Protein AF-A0A402CBI9-F1 (afdb_monomer)

Foldseek 3Di:
DFQLVLCVVLVHPFQDLVVLVVSQVVQVVVQKQKPVRDSNPDDRDRGDDMDMDRCVDLVNLLVVLVVDDDPVSVVSVVCVVCPPPVVVVVVVVVVVVD

Organism: Rhodococcus wratislaviensis (NCBI:txid44752)

pLDDT: mean 87.26, std 13.51, range [45.38, 97.88]

Structure (mmCIF, N/CA/C/O backbone):
data_AF-A0A402CBI9-F1
#
_entry.id   AF-A0A402CBI9-F1
#
loop_
_atom_site.group_PDB
_atom_site.id
_atom_site.type_symbol
_atom_site.label_atom_id
_atom_site.label_alt_id
_atom_site.label_comp_id
_atom_site.label_asym_id
_atom_site.label_entity_id
_atom_site.label_seq_id
_atom_site.pdbx_PDB_ins_code
_atom_site.Cartn_x
_atom_site.Cartn_y
_atom_site.Cartn_z
_atom_site.occupancy
_atom_site.B_iso_or_equiv
_atom_site.auth_seq_i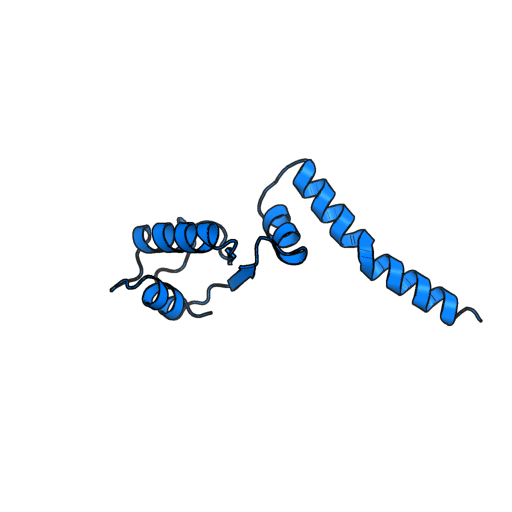d
_atom_site.auth_comp_id
_atom_site.auth_asym_id
_atom_site.auth_atom_id
_atom_site.pdbx_PDB_model_num
ATOM 1 N N . MET A 1 1 ? 12.328 -4.824 2.220 1.00 91.12 1 MET A N 1
ATOM 2 C CA . MET A 1 1 ? 12.966 -5.498 1.064 1.00 91.12 1 MET A CA 1
ATOM 3 C C . MET A 1 1 ? 13.774 -4.475 0.274 1.00 91.12 1 MET A C 1
ATOM 5 O O . MET A 1 1 ? 13.531 -3.287 0.448 1.00 91.12 1 MET A O 1
ATOM 9 N N . LYS A 1 2 ? 14.755 -4.886 -0.537 1.00 95.19 2 LYS A N 1
ATOM 10 C CA . LYS A 1 2 ? 15.444 -3.979 -1.475 1.00 95.19 2 LYS A CA 1
ATOM 11 C C . LYS A 1 2 ? 14.608 -3.801 -2.741 1.00 95.19 2 LYS A C 1
ATOM 13 O O . LYS A 1 2 ? 13.986 -4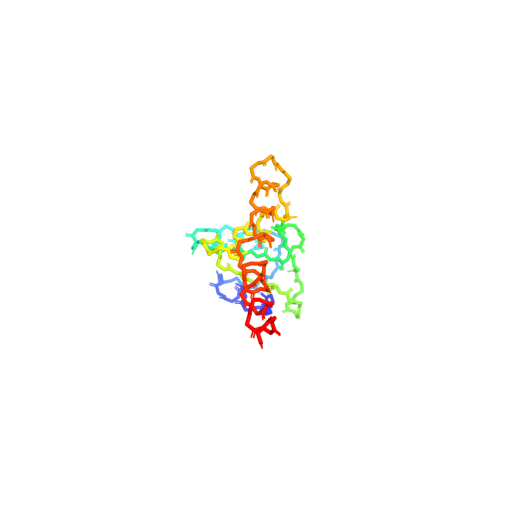.760 -3.194 1.00 95.19 2 LYS A O 1
ATOM 18 N N . ALA A 1 3 ? 14.637 -2.612 -3.337 1.00 93.62 3 ALA A N 1
ATOM 19 C CA . ALA A 1 3 ? 13.926 -2.334 -4.585 1.00 93.62 3 ALA A CA 1
ATOM 20 C C . ALA A 1 3 ? 14.388 -3.255 -5.733 1.00 93.62 3 ALA A C 1
ATOM 22 O O . ALA A 1 3 ? 13.580 -3.671 -6.562 1.00 93.62 3 ALA A O 1
ATOM 23 N N . SER A 1 4 ? 15.665 -3.666 -5.734 1.00 95.12 4 SER A N 1
ATOM 24 C CA . SER A 1 4 ? 16.192 -4.670 -6.671 1.00 95.12 4 SER A CA 1
ATOM 25 C C . SER A 1 4 ? 15.413 -5.989 -6.648 1.00 95.12 4 SER A C 1
ATOM 27 O O . SER A 1 4 ? 15.164 -6.565 -7.702 1.00 95.12 4 SER A O 1
ATOM 29 N N . GLN A 1 5 ? 14.980 -6.440 -5.468 1.00 96.56 5 GLN A N 1
ATOM 30 C CA . GLN A 1 5 ? 14.261 -7.705 -5.305 1.00 96.56 5 GLN A CA 1
ATOM 31 C C . GLN A 1 5 ? 12.850 -7.623 -5.896 1.00 96.56 5 GLN A C 1
ATOM 33 O O . GLN A 1 5 ? 12.369 -8.590 -6.477 1.00 96.56 5 GLN A O 1
ATOM 38 N N . LEU A 1 6 ? 12.197 -6.461 -5.788 1.00 95.00 6 LEU A N 1
ATOM 39 C CA . LEU A 1 6 ? 10.889 -6.226 -6.406 1.00 95.00 6 LEU A CA 1
ATOM 40 C C . LEU A 1 6 ? 10.999 -6.148 -7.930 1.00 95.00 6 LEU A C 1
ATOM 42 O O . LEU A 1 6 ? 10.206 -6.769 -8.633 1.00 95.00 6 LEU A O 1
ATOM 46 N N . ARG A 1 7 ? 12.032 -5.464 -8.440 1.00 95.62 7 ARG A N 1
ATOM 47 C CA . ARG A 1 7 ? 12.356 -5.435 -9.873 1.00 95.62 7 ARG A CA 1
ATOM 48 C C . ARG A 1 7 ? 12.553 -6.845 -10.433 1.00 95.62 7 ARG A C 1
ATOM 50 O O . ARG A 1 7 ? 12.008 -7.172 -11.482 1.00 95.62 7 ARG A O 1
ATOM 57 N N . GLU A 1 8 ? 13.346 -7.660 -9.742 1.00 96.31 8 GLU A N 1
ATOM 58 C CA . GLU A 1 8 ? 13.636 -9.042 -10.136 1.00 96.31 8 GLU A CA 1
ATOM 59 C C . GLU A 1 8 ? 12.381 -9.915 -10.110 1.00 96.31 8 GLU A C 1
ATOM 61 O O . GLU A 1 8 ? 12.136 -10.641 -11.069 1.00 96.31 8 GLU A O 1
ATOM 66 N N . ALA A 1 9 ? 11.541 -9.783 -9.080 1.00 94.31 9 ALA A N 1
ATOM 67 C CA . ALA A 1 9 ? 10.262 -10.489 -9.001 1.00 94.31 9 ALA A CA 1
ATOM 68 C C . ALA A 1 9 ? 9.287 -10.099 -10.130 1.00 94.31 9 ALA A C 1
ATOM 70 O O . ALA A 1 9 ? 8.511 -10.938 -10.583 1.00 94.31 9 ALA A O 1
ATOM 71 N N . GLN A 1 10 ? 9.343 -8.849 -10.600 1.00 94.56 10 GLN A N 1
ATOM 72 C CA . GLN A 1 10 ? 8.579 -8.370 -11.756 1.00 94.56 10 GLN A CA 1
ATOM 73 C C . GLN A 1 10 ? 9.193 -8.807 -13.102 1.00 94.56 10 GLN A C 1
ATOM 75 O O . GLN A 1 10 ? 8.537 -8.712 -14.135 1.00 94.56 10 GLN A O 1
ATOM 80 N N . GLY A 1 11 ? 10.441 -9.292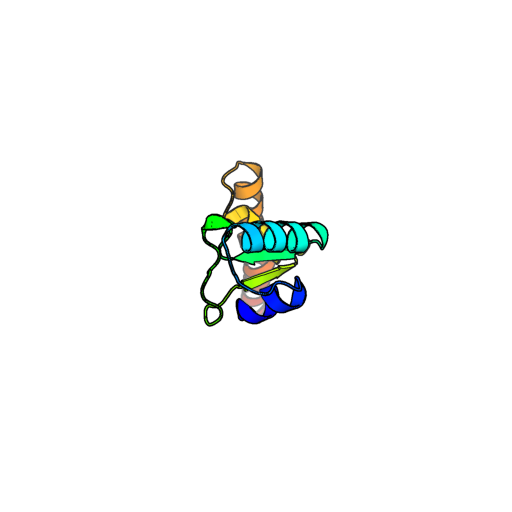 -13.115 1.00 94.38 11 GLY A N 1
ATOM 81 C CA . GLY A 1 11 ? 11.164 -9.650 -14.339 1.00 94.38 11 GLY A CA 1
ATOM 82 C C . GLY A 1 11 ? 11.673 -8.443 -15.136 1.00 94.38 11 GLY A C 1
ATOM 83 O O . GLY A 1 11 ? 11.915 -8.552 -16.337 1.00 94.38 11 GLY A O 1
ATOM 84 N N . ALA A 1 12 ? 11.832 -7.283 -14.495 1.00 93.44 12 ALA A N 1
ATOM 85 C CA . ALA A 1 12 ? 12.228 -6.049 -15.165 1.00 93.44 12 ALA A CA 1
ATOM 86 C C . ALA A 1 12 ? 13.758 -5.868 -15.222 1.00 93.44 12 ALA A C 1
ATOM 88 O O . ALA A 1 12 ? 14.482 -6.153 -14.269 1.00 93.44 12 ALA A O 1
ATOM 89 N N . GLY A 1 13 ? 14.266 -5.310 -16.327 1.00 93.25 13 GLY A N 1
ATOM 90 C CA . GLY A 1 13 ? 15.699 -5.017 -16.480 1.00 93.25 13 GLY A CA 1
ATOM 91 C C . GLY A 1 13 ? 16.179 -3.793 -15.686 1.00 93.25 13 GLY A C 1
ATOM 92 O O . GLY A 1 13 ? 17.338 -3.722 -15.279 1.00 93.25 13 GLY A O 1
ATOM 93 N N . ARG A 1 14 ? 15.295 -2.820 -15.426 1.00 94.00 14 ARG A N 1
ATOM 94 C CA . ARG A 1 14 ? 15.609 -1.570 -14.714 1.00 94.00 14 ARG A CA 1
ATOM 95 C C . ARG A 1 14 ? 14.412 -1.105 -13.884 1.00 94.00 14 ARG A C 1
ATOM 97 O O . ARG A 1 14 ? 13.279 -1.336 -14.279 1.00 94.00 14 ARG A O 1
ATOM 104 N N . LEU A 1 15 ? 14.676 -0.426 -12.767 1.00 93.88 15 LEU A N 1
ATOM 105 C CA . LEU A 1 15 ? 13.657 0.326 -12.032 1.00 93.88 15 LEU A CA 1
ATOM 106 C C . LEU A 1 15 ? 13.433 1.686 -12.702 1.00 93.88 15 LEU A C 1
ATOM 108 O O . LEU A 1 15 ? 14.361 2.485 -12.852 1.00 93.88 15 LEU A O 1
ATOM 112 N N . THR A 1 16 ? 12.200 1.923 -13.123 1.00 96.19 16 THR A N 1
ATOM 113 C C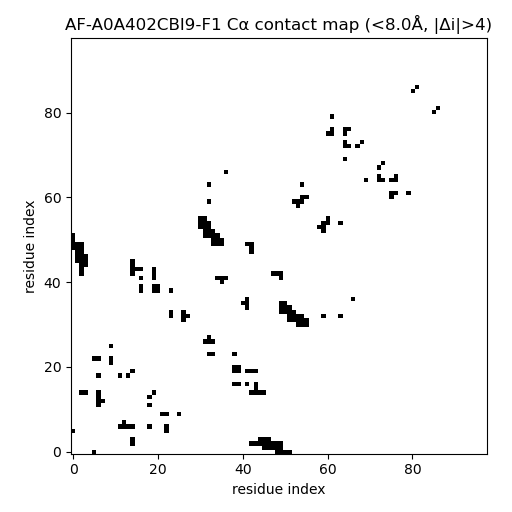A . THR A 1 16 ? 11.695 3.194 -13.650 1.00 96.19 16 THR A CA 1
ATOM 114 C C . THR A 1 16 ? 10.346 3.468 -12.996 1.00 96.19 16 THR A C 1
ATOM 116 O O . THR A 1 16 ? 9.756 2.554 -12.425 1.00 96.19 16 THR A O 1
ATOM 119 N N . GLN A 1 17 ? 9.831 4.691 -13.114 1.00 95.69 17 GLN A N 1
ATOM 120 C CA . GLN A 1 17 ? 8.504 5.027 -12.592 1.00 95.69 17 GLN A CA 1
ATOM 121 C C . GLN A 1 17 ? 7.413 4.098 -13.150 1.00 95.69 17 GLN A C 1
ATOM 123 O O . GLN A 1 17 ? 6.653 3.521 -12.386 1.00 95.69 17 GLN A O 1
ATOM 128 N N . ARG A 1 18 ? 7.439 3.823 -14.461 1.00 96.69 18 ARG A N 1
ATOM 129 C CA . ARG A 1 18 ? 6.542 2.842 -15.093 1.00 96.69 18 ARG A CA 1
ATOM 130 C C . ARG A 1 18 ? 6.665 1.443 -14.479 1.00 96.69 18 ARG A C 1
ATOM 132 O O . ARG A 1 18 ? 5.668 0.781 -14.233 1.00 96.69 18 ARG A O 1
ATOM 139 N N . ILE A 1 19 ? 7.888 0.966 -14.243 1.00 97.19 19 ILE A N 1
ATOM 140 C CA . ILE A 1 19 ? 8.085 -0.350 -13.617 1.00 97.19 19 ILE A CA 1
ATOM 141 C C . ILE A 1 19 ? 7.597 -0.343 -12.165 1.00 97.19 19 ILE A C 1
ATOM 143 O O . ILE A 1 19 ? 7.073 -1.351 -11.706 1.00 97.19 19 ILE A O 1
ATOM 147 N N . ASN A 1 20 ? 7.716 0.779 -11.452 1.00 97.44 20 ASN A N 1
ATOM 148 C CA . ASN A 1 20 ? 7.147 0.921 -10.117 1.00 97.44 20 ASN A CA 1
ATOM 149 C C . ASN A 1 20 ? 5.616 0.861 -10.144 1.00 97.44 20 ASN A C 1
ATOM 151 O O . ASN A 1 20 ? 5.057 0.153 -9.319 1.00 97.44 20 ASN A O 1
ATOM 155 N N . GLU A 1 21 ? 4.950 1.497 -11.112 1.00 97.69 21 GLU A N 1
ATOM 156 C CA . GLU A 1 21 ? 3.498 1.353 -11.321 1.00 97.69 21 GLU A CA 1
ATOM 157 C C . GLU A 1 21 ? 3.114 -0.120 -11.540 1.00 97.69 21 GLU A C 1
ATOM 159 O O . GLU A 1 21 ? 2.239 -0.653 -10.856 1.00 97.69 21 GLU A O 1
ATOM 164 N N . GLU A 1 22 ? 3.830 -0.819 -12.426 1.00 97.88 22 GLU A N 1
ATOM 165 C CA . GLU A 1 22 ? 3.595 -2.241 -12.696 1.00 97.88 22 GLU A CA 1
ATOM 166 C C . GLU A 1 22 ? 3.822 -3.118 -11.446 1.00 97.88 22 GLU A C 1
ATOM 168 O O . GLU A 1 22 ? 3.043 -4.042 -11.193 1.00 97.88 22 GLU A O 1
ATOM 173 N N . ILE A 1 23 ? 4.851 -2.822 -10.639 1.00 97.56 23 ILE A N 1
ATOM 174 C CA . ILE A 1 23 ? 5.117 -3.484 -9.350 1.00 97.56 23 ILE A CA 1
ATOM 175 C C . ILE A 1 23 ? 3.973 -3.219 -8.367 1.00 97.56 23 ILE A C 1
ATOM 177 O O . ILE A 1 23 ? 3.471 -4.165 -7.759 1.00 97.56 23 ILE A O 1
ATOM 181 N N . SER A 1 24 ? 3.543 -1.966 -8.217 1.00 97.69 24 SER A N 1
ATOM 182 C CA . SER A 1 24 ? 2.456 -1.565 -7.321 1.00 97.69 24 SER A CA 1
ATOM 183 C C . SER A 1 24 ? 1.157 -2.294 -7.657 1.00 97.69 24 S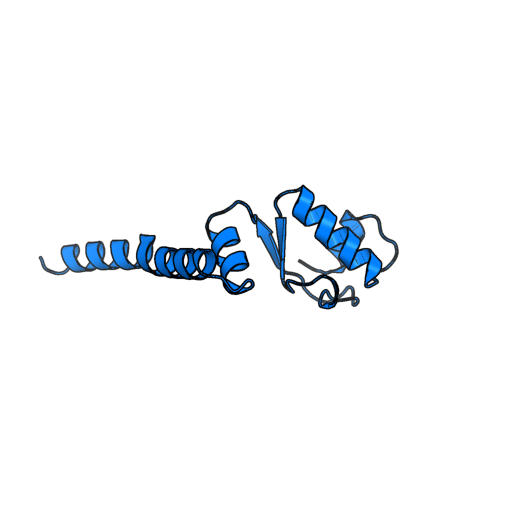ER A C 1
ATOM 185 O O . SER A 1 24 ? 0.528 -2.889 -6.779 1.00 97.69 24 SER A O 1
ATOM 187 N N . GLU A 1 25 ? 0.785 -2.351 -8.936 1.00 97.81 25 GLU A N 1
ATOM 188 C CA . GLU A 1 25 ? -0.377 -3.124 -9.373 1.00 97.81 25 GLU A CA 1
ATOM 189 C C . GLU A 1 25 ? -0.215 -4.628 -9.122 1.00 97.81 25 GLU A C 1
ATOM 191 O O . GLU A 1 25 ? -1.159 -5.313 -8.721 1.00 97.81 25 GLU A O 1
ATOM 196 N N . ALA A 1 26 ? 0.977 -5.168 -9.379 1.00 97.56 26 ALA A N 1
ATOM 197 C CA . ALA A 1 26 ? 1.268 -6.583 -9.207 1.00 97.56 26 ALA A CA 1
ATOM 198 C C . ALA A 1 26 ? 1.237 -7.013 -7.732 1.00 97.56 26 ALA A C 1
ATOM 200 O O . ALA A 1 26 ? 0.845 -8.149 -7.447 1.00 97.56 26 ALA A O 1
ATOM 201 N N . LEU A 1 27 ? 1.635 -6.134 -6.811 1.00 97.19 27 LEU A N 1
ATOM 202 C CA . LEU A 1 27 ? 1.479 -6.324 -5.370 1.00 97.19 27 LEU A CA 1
ATOM 203 C C . LEU A 1 27 ? -0.002 -6.266 -4.982 1.00 97.19 27 LEU A C 1
ATOM 205 O O . LEU A 1 27 ? -0.503 -7.218 -4.381 1.00 97.19 27 LEU A O 1
ATOM 209 N N . ARG A 1 28 ? -0.734 -5.241 -5.437 1.00 96.81 28 ARG A N 1
ATOM 210 C CA . ARG A 1 28 ? -2.167 -5.077 -5.145 1.00 96.81 28 ARG A CA 1
ATOM 211 C C . ARG A 1 28 ? -2.997 -6.282 -5.588 1.00 96.81 28 ARG A C 1
ATOM 213 O O . ARG A 1 28 ? -3.805 -6.791 -4.817 1.00 96.81 28 ARG A O 1
ATOM 220 N N . ARG A 1 29 ? -2.751 -6.813 -6.794 1.00 97.00 29 ARG A N 1
ATOM 221 C CA . ARG A 1 29 ? -3.414 -8.034 -7.307 1.00 97.00 29 ARG A CA 1
ATOM 222 C C . ARG A 1 29 ? -3.182 -9.272 -6.435 1.00 97.00 29 ARG A C 1
ATOM 224 O O . ARG A 1 29 ? -3.939 -10.231 -6.538 1.00 97.00 29 ARG A O 1
ATOM 231 N N . ARG A 1 30 ? -2.139 -9.270 -5.604 1.00 96.62 30 ARG A N 1
ATOM 232 C CA . ARG A 1 30 ? -1.790 -10.360 -4.683 1.00 96.62 30 ARG A CA 1
ATOM 233 C C . ARG A 1 30 ? -2.227 -10.088 -3.241 1.00 96.62 30 ARG A C 1
ATOM 235 O O . ARG A 1 30 ? -1.845 -10.849 -2.361 1.00 96.62 30 ARG A O 1
ATOM 242 N N . GLY A 1 31 ? -2.995 -9.024 -2.994 1.00 96.62 31 GLY A N 1
ATOM 243 C CA . GLY A 1 31 ? -3.387 -8.617 -1.643 1.00 96.62 31 GLY A CA 1
ATOM 244 C C . GLY A 1 31 ? -2.241 -7.996 -0.840 1.00 96.62 31 GLY A C 1
ATOM 245 O O . GLY A 1 31 ? -2.288 -7.984 0.384 1.00 96.62 31 GLY A O 1
ATOM 246 N N . LEU A 1 32 ? -1.198 -7.504 -1.513 1.00 97.44 32 LEU A N 1
ATOM 247 C CA . LEU A 1 32 ? -0.042 -6.878 -0.878 1.00 97.44 32 LEU A CA 1
ATOM 248 C C . LEU A 1 32 ? -0.062 -5.363 -1.092 1.00 97.44 32 LEU A C 1
ATOM 250 O O . LEU A 1 32 ? -0.377 -4.890 -2.185 1.00 97.44 32 LEU A O 1
ATOM 254 N N . GLY A 1 33 ? 0.350 -4.627 -0.064 1.00 96.75 33 GLY A N 1
ATOM 255 C CA . GLY A 1 33 ? 0.618 -3.193 -0.111 1.00 96.75 33 GLY A CA 1
ATOM 256 C C . GLY A 1 33 ? 2.114 -2.898 0.008 1.00 96.75 33 GLY A C 1
ATOM 257 O O . GLY A 1 33 ? 2.924 -3.781 0.325 1.00 96.75 33 GLY A O 1
ATOM 258 N N . HIS A 1 34 ? 2.506 -1.651 -0.252 1.00 97.44 34 HIS A N 1
ATOM 259 C CA . HIS A 1 34 ? 3.889 -1.208 -0.088 1.00 97.44 34 HIS A CA 1
ATOM 260 C C . HIS A 1 34 ? 4.004 0.200 0.506 1.00 97.44 34 HIS A C 1
ATOM 262 O O . HIS A 1 34 ? 3.061 0.983 0.487 1.00 97.44 34 HIS A O 1
ATOM 268 N N . VAL A 1 35 ? 5.183 0.497 1.060 1.00 95.38 35 VAL A N 1
ATOM 269 C CA . VAL A 1 35 ? 5.607 1.835 1.494 1.00 95.38 35 VAL A CA 1
ATOM 270 C C . VAL A 1 35 ? 6.985 2.123 0.876 1.00 95.38 35 VAL A C 1
ATOM 272 O O . VAL A 1 35 ? 7.887 1.293 1.082 1.00 95.38 35 VAL A O 1
ATOM 275 N N . PRO A 1 36 ? 7.200 3.250 0.163 1.00 95.44 36 PRO A N 1
ATOM 276 C CA . PRO A 1 36 ? 6.296 4.403 -0.049 1.00 95.44 36 PRO A CA 1
ATOM 277 C C . PRO A 1 36 ? 4.952 4.047 -0.688 1.00 95.44 36 PRO A C 1
ATOM 279 O O . PRO A 1 36 ? 4.905 3.092 -1.448 1.00 95.44 36 PRO A O 1
ATOM 282 N N . PHE A 1 37 ? 3.870 4.738 -0.314 1.00 93.50 37 PHE A N 1
ATOM 283 C CA . PHE A 1 37 ? 2.493 4.315 -0.624 1.00 93.50 37 PHE A CA 1
ATOM 284 C C . PHE A 1 37 ? 2.125 4.508 -2.100 1.00 93.50 37 PHE A C 1
ATOM 286 O O . PHE A 1 37 ? 1.473 3.658 -2.706 1.00 93.50 37 PHE A O 1
ATOM 293 N N . TYR A 1 38 ? 2.604 5.597 -2.697 1.00 94.25 38 TYR A N 1
ATOM 294 C CA . TYR A 1 38 ? 2.377 5.914 -4.100 1.00 94.25 38 TYR A CA 1
ATOM 295 C C . TYR A 1 38 ? 3.507 5.373 -4.980 1.00 94.25 38 TYR A C 1
ATOM 297 O O . TYR A 1 38 ? 4.677 5.348 -4.589 1.00 94.25 38 TYR A O 1
ATOM 305 N N . SER A 1 39 ? 3.161 4.918 -6.185 1.00 95.44 39 SER A N 1
ATOM 306 C CA . SER A 1 39 ? 4.122 4.359 -7.144 1.00 95.44 39 SER A CA 1
ATOM 307 C C . SER A 1 39 ? 5.137 5.388 -7.644 1.00 95.44 39 SER A C 1
ATOM 309 O O . SER A 1 39 ? 6.268 5.020 -7.959 1.00 95.44 39 SER A O 1
ATOM 311 N N . GLU A 1 40 ? 4.770 6.669 -7.707 1.00 95.88 40 GLU A N 1
ATOM 312 C CA . GLU A 1 40 ? 5.684 7.759 -8.065 1.00 95.88 40 GLU A CA 1
ATOM 313 C C . GLU A 1 40 ? 6.776 8.002 -7.016 1.00 95.88 40 GLU A C 1
ATOM 315 O O . GLU A 1 40 ? 7.882 8.398 -7.379 1.00 95.88 40 GLU A O 1
ATOM 320 N N . ASP A 1 41 ? 6.495 7.695 -5.747 1.00 95.88 41 ASP A N 1
ATOM 321 C CA . ASP A 1 41 ? 7.439 7.842 -4.634 1.00 95.88 41 ASP A CA 1
ATOM 322 C C . ASP A 1 41 ? 8.317 6.601 -4.447 1.00 95.88 41 ASP A C 1
ATOM 324 O O . ASP A 1 41 ? 9.279 6.606 -3.674 1.00 95.88 41 ASP A O 1
ATOM 328 N N . MET A 1 42 ? 7.991 5.504 -5.133 1.00 96.25 42 MET A N 1
ATOM 329 C CA . MET A 1 42 ? 8.785 4.289 -5.068 1.00 96.25 42 MET A CA 1
ATOM 330 C C . MET A 1 42 ? 10.188 4.538 -5.635 1.00 96.25 42 MET A C 1
ATOM 332 O O . MET A 1 42 ? 10.355 5.170 -6.683 1.00 96.25 42 MET A O 1
ATOM 336 N N . PRO A 1 43 ? 11.228 3.992 -4.988 1.00 96.38 43 PRO A N 1
ATOM 337 C CA . PRO A 1 43 ? 12.595 4.282 -5.368 1.00 96.38 43 PRO A CA 1
ATOM 338 C C . PRO A 1 43 ? 12.926 3.732 -6.755 1.00 96.38 43 PRO A C 1
ATOM 340 O O . PRO A 1 43 ? 12.639 2.580 -7.084 1.00 96.38 43 PRO A O 1
ATOM 343 N N . THR A 1 44 ? 13.625 4.530 -7.559 1.00 95.69 44 THR A N 1
ATOM 344 C CA . THR A 1 44 ? 14.241 4.061 -8.811 1.00 95.69 44 THR A CA 1
ATOM 345 C C . THR A 1 44 ? 15.670 3.550 -8.608 1.00 95.69 44 THR A C 1
ATOM 347 O O . THR A 1 44 ? 16.266 2.968 -9.515 1.00 95.69 44 THR A O 1
ATOM 350 N N . SER A 1 45 ? 16.243 3.761 -7.419 1.00 94.94 45 SER A N 1
ATOM 351 C CA . SER A 1 45 ? 17.533 3.197 -7.028 1.00 94.94 45 SER A CA 1
ATOM 352 C C . SER A 1 45 ? 17.362 1.780 -6.493 1.00 94.94 45 SER A C 1
ATOM 354 O O . SER A 1 45 ? 16.628 1.528 -5.541 1.00 94.94 45 SER A O 1
ATOM 356 N N . GLN A 1 46 ? 18.116 0.838 -7.053 1.00 92.88 46 GLN A N 1
ATOM 357 C CA . GLN A 1 46 ? 18.037 -0.576 -6.679 1.00 92.88 46 GLN A CA 1
ATOM 358 C C . GLN A 1 46 ? 18.481 -0.872 -5.234 1.00 92.88 46 GLN A C 1
ATOM 360 O O . GLN A 1 46 ? 18.119 -1.908 -4.675 1.00 92.88 46 GLN A O 1
ATOM 365 N N . TYR A 1 47 ? 19.261 0.030 -4.630 1.00 95.56 47 TYR A N 1
ATOM 366 C CA . TYR A 1 47 ? 19.807 -0.128 -3.281 1.00 95.56 47 TYR A CA 1
ATOM 367 C C . TYR A 1 47 ? 18.868 0.371 -2.184 1.00 95.56 47 TYR A C 1
ATOM 369 O O . TYR A 1 47 ? 19.098 0.070 -1.007 1.00 95.56 47 TYR A O 1
ATOM 377 N N . GLU A 1 48 ? 17.832 1.118 -2.545 1.00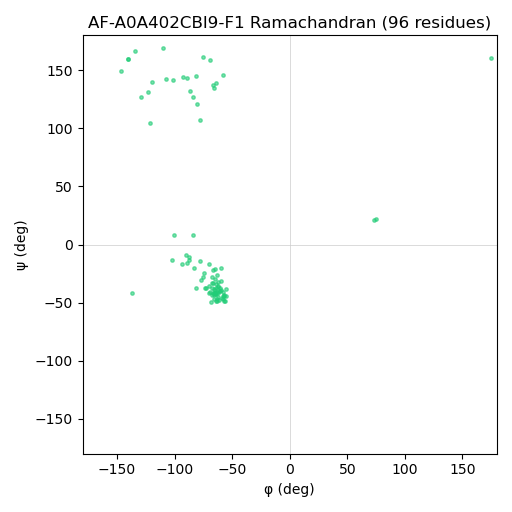 97.12 48 GLU A N 1
ATOM 378 C CA . GLU A 1 48 ? 16.863 1.649 -1.597 1.00 97.12 48 GLU A CA 1
ATOM 379 C C . GLU A 1 48 ? 15.898 0.563 -1.116 1.00 97.12 48 GLU A C 1
ATOM 381 O O . GLU A 1 48 ? 15.799 -0.534 -1.683 1.00 97.12 48 GLU A O 1
ATOM 386 N N . GLN A 1 49 ? 15.250 0.837 0.012 1.00 95.38 49 GLN A N 1
ATOM 387 C CA . GLN A 1 49 ? 14.356 -0.107 0.663 1.00 95.38 49 GLN A CA 1
ATOM 388 C C . GLN A 1 49 ? 12.900 0.236 0.379 1.00 95.38 49 GLN A C 1
ATOM 390 O O . GLN A 1 49 ? 12.503 1.392 0.412 1.00 95.38 49 GLN A O 1
ATOM 395 N N . VAL A 1 50 ? 12.111 -0.814 0.180 1.00 95.81 50 VAL A N 1
ATOM 396 C CA . VAL A 1 50 ? 10.654 -0.768 0.106 1.00 95.81 50 VAL A CA 1
ATOM 397 C C . VAL A 1 50 ? 10.115 -1.712 1.168 1.00 95.81 50 VAL A C 1
ATOM 399 O O . VAL A 1 50 ? 10.574 -2.860 1.290 1.00 95.81 50 VAL A O 1
ATOM 402 N N . ARG A 1 51 ? 9.161 -1.243 1.970 1.00 96.31 51 ARG A N 1
ATOM 403 C CA . ARG A 1 51 ? 8.418 -2.110 2.888 1.00 96.31 51 ARG A CA 1
ATOM 404 C C . ARG A 1 51 ? 7.237 -2.691 2.124 1.00 96.31 51 ARG A C 1
ATOM 406 O O . ARG A 1 51 ? 6.536 -1.952 1.454 1.00 96.31 51 ARG A O 1
ATOM 413 N N . VAL A 1 52 ? 7.039 -3.997 2.224 1.00 96.44 52 VAL A N 1
ATOM 414 C CA . VAL A 1 52 ? 5.890 -4.706 1.647 1.00 96.44 52 VAL A CA 1
ATOM 415 C C . VAL A 1 52 ? 5.143 -5.353 2.799 1.00 96.44 52 VAL A C 1
ATOM 417 O O . VAL A 1 52 ? 5.785 -5.846 3.730 1.00 96.44 52 VAL A O 1
ATOM 420 N N . TYR A 1 53 ? 3.819 -5.316 2.756 1.00 94.88 53 TYR A N 1
ATOM 421 C CA . TYR A 1 53 ? 2.954 -5.851 3.800 1.00 94.88 53 TYR A CA 1
ATOM 422 C C . TYR A 1 53 ? 1.735 -6.543 3.189 1.00 94.88 53 TYR A C 1
ATOM 424 O O . TYR A 1 53 ? 1.384 -6.300 2.037 1.00 94.88 53 TYR A O 1
ATOM 432 N N . ASP A 1 54 ? 1.105 -7.422 3.962 1.00 96.12 54 ASP A N 1
ATOM 433 C CA . ASP A 1 54 ? -0.175 -8.031 3.605 1.00 96.12 54 ASP A CA 1
ATOM 434 C C . ASP A 1 54 ? -1.297 -7.026 3.872 1.00 96.12 54 ASP A C 1
ATOM 436 O O . ASP A 1 54 ? -1.621 -6.760 5.032 1.00 96.12 54 ASP A O 1
ATOM 440 N N . ALA A 1 55 ? -1.868 -6.464 2.807 1.00 94.88 55 ALA A N 1
ATOM 441 C CA . ALA A 1 55 ? -2.936 -5.468 2.880 1.00 94.88 55 ALA A CA 1
ATOM 442 C C . ALA A 1 55 ? -4.266 -6.068 3.364 1.00 94.88 55 ALA A C 1
ATOM 444 O O . ALA A 1 55 ? -5.151 -5.342 3.807 1.00 94.88 55 ALA A O 1
ATOM 445 N N . THR A 1 56 ? -4.415 -7.395 3.327 1.00 92.38 56 THR A N 1
ATOM 446 C CA . THR A 1 56 ? -5.625 -8.074 3.810 1.00 92.38 56 THR A CA 1
ATOM 447 C C . THR A 1 56 ? -5.614 -8.301 5.324 1.00 92.38 56 THR A C 1
ATOM 449 O O . THR A 1 56 ? -6.674 -8.460 5.938 1.00 92.38 56 THR A O 1
ATOM 452 N N . SER A 1 57 ? -4.427 -8.273 5.936 1.00 90.31 57 SER A N 1
ATOM 453 C CA . SER A 1 57 ? -4.240 -8.436 7.379 1.00 90.31 57 SER A CA 1
ATOM 454 C C . SER A 1 57 ? -4.769 -7.239 8.181 1.00 90.31 57 SER A C 1
ATOM 456 O O . SER A 1 57 ? -4.878 -6.127 7.667 1.00 90.31 57 SER A O 1
ATOM 458 N N . ALA A 1 58 ? -5.050 -7.440 9.474 1.00 87.88 58 ALA A N 1
ATOM 459 C CA . ALA A 1 58 ? -5.472 -6.355 10.368 1.00 87.88 58 ALA A CA 1
ATOM 460 C C . ALA A 1 58 ? -4.442 -5.210 10.420 1.00 87.88 58 ALA A C 1
ATOM 462 O O . ALA A 1 58 ? -4.803 -4.043 10.304 1.00 87.88 58 ALA A O 1
ATOM 463 N N . LEU A 1 59 ? -3.150 -5.546 10.501 1.00 87.25 59 L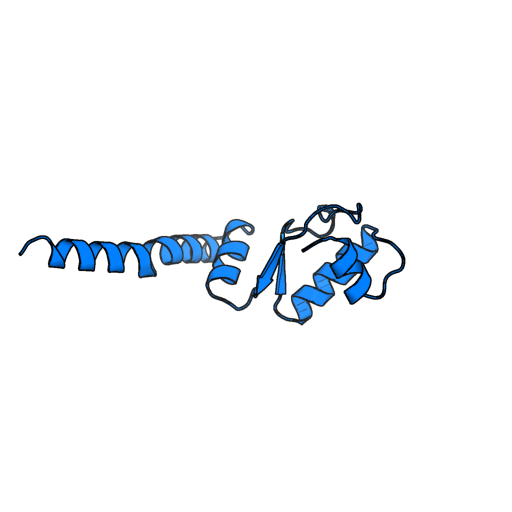EU A N 1
ATOM 464 C CA . LEU A 1 59 ? -2.075 -4.556 10.456 1.00 87.25 59 LEU A CA 1
ATOM 465 C C . LEU A 1 59 ? -2.003 -3.847 9.097 1.00 87.25 59 LEU A C 1
ATOM 467 O O . LEU A 1 59 ? -1.780 -2.643 9.051 1.00 87.25 59 LEU A O 1
ATOM 471 N N . GLY A 1 60 ? -2.209 -4.576 7.997 1.00 89.81 60 GLY A N 1
ATOM 472 C CA . GLY A 1 60 ? -2.266 -3.997 6.656 1.00 89.81 60 GLY A CA 1
ATOM 473 C C . GLY A 1 60 ? -3.356 -2.944 6.525 1.00 89.81 60 GLY A C 1
ATOM 474 O O . GLY A 1 60 ? -3.076 -1.846 6.062 1.00 89.81 60 GLY A O 1
ATOM 475 N N . LYS A 1 61 ? -4.561 -3.235 7.027 1.00 90.50 61 LYS A N 1
ATOM 476 C CA . LYS A 1 61 ? -5.680 -2.281 7.049 1.00 90.50 61 LYS A CA 1
ATOM 477 C C . LYS A 1 61 ? -5.358 -1.016 7.844 1.00 90.50 61 LYS A C 1
ATOM 479 O O . LYS A 1 61 ? -5.701 0.071 7.403 1.00 90.50 61 LYS A O 1
ATOM 484 N N . ILE A 1 62 ? -4.658 -1.143 8.974 1.00 90.69 62 ILE A N 1
ATOM 485 C CA . ILE A 1 62 ? -4.201 0.014 9.762 1.00 90.69 62 ILE A CA 1
ATOM 486 C C . ILE A 1 62 ? -3.183 0.847 8.971 1.00 90.69 62 ILE A C 1
ATOM 488 O O . ILE A 1 62 ? -3.258 2.072 8.983 1.00 90.69 62 ILE A O 1
ATOM 492 N N . ILE A 1 63 ? -2.235 0.204 8.278 1.00 89.50 63 ILE A N 1
ATOM 493 C CA . ILE A 1 63 ? -1.252 0.910 7.440 1.00 89.50 63 ILE A CA 1
ATOM 494 C C . ILE A 1 63 ? -1.958 1.665 6.304 1.00 89.50 63 ILE A C 1
ATOM 496 O O . ILE A 1 63 ? -1.649 2.831 6.076 1.00 89.50 63 ILE A O 1
ATOM 500 N N . GLU A 1 64 ? -2.911 1.028 5.621 1.00 92.62 64 GLU A N 1
ATOM 501 C CA . GLU A 1 64 ? -3.706 1.637 4.544 1.00 92.62 64 GLU A CA 1
ATOM 502 C C . GLU A 1 64 ? -4.520 2.839 5.054 1.00 92.62 64 GLU A C 1
ATOM 504 O O . GLU A 1 64 ? -4.444 3.928 4.479 1.00 92.62 64 GLU A O 1
ATOM 509 N N . ALA A 1 65 ? -5.219 2.677 6.184 1.00 90.44 65 ALA A N 1
ATOM 510 C CA . ALA A 1 65 ? -6.002 3.738 6.817 1.00 90.44 65 ALA A CA 1
ATOM 511 C C . ALA A 1 65 ? -5.129 4.926 7.258 1.00 90.44 65 ALA A C 1
ATOM 513 O O . ALA A 1 65 ? -5.522 6.079 7.124 1.00 90.44 65 ALA A O 1
ATOM 514 N N . ALA A 1 66 ? -3.898 4.676 7.715 1.00 89.88 66 ALA A N 1
ATOM 515 C CA . ALA A 1 66 ? -2.967 5.741 8.095 1.00 89.88 66 ALA A CA 1
ATOM 516 C C . ALA A 1 66 ? -2.502 6.604 6.906 1.00 89.88 66 ALA A C 1
ATOM 518 O O . ALA A 1 66 ? -2.045 7.731 7.106 1.00 89.88 66 ALA A O 1
ATOM 519 N N . HIS A 1 67 ? -2.581 6.080 5.681 1.00 89.75 67 HIS A N 1
ATOM 520 C CA . HIS A 1 67 ? -2.165 6.776 4.463 1.00 89.75 67 HIS A CA 1
ATOM 521 C C . HIS A 1 67 ? -3.334 7.338 3.644 1.00 89.75 67 HIS A C 1
ATOM 523 O O . HIS A 1 67 ? -3.096 8.182 2.776 1.00 89.75 67 HIS A O 1
ATOM 529 N N . THR A 1 68 ? -4.570 6.927 3.937 1.00 87.56 68 THR A N 1
ATOM 530 C CA . THR A 1 68 ? -5.770 7.314 3.188 1.00 87.56 68 THR A CA 1
ATOM 531 C C . THR A 1 68 ? -6.760 8.014 4.120 1.00 87.56 68 THR A C 1
ATOM 533 O O . THR A 1 68 ? -7.397 7.348 4.926 1.00 87.56 68 THR A O 1
ATOM 536 N N . PRO A 1 69 ? -6.902 9.349 4.048 1.00 85.12 69 PRO A N 1
ATOM 537 C CA . PRO A 1 69 ? -7.877 10.060 4.868 1.00 85.12 69 PRO A CA 1
ATOM 538 C C . PRO A 1 69 ? -9.316 9.691 4.492 1.00 85.12 69 PRO A C 1
ATOM 540 O O . PRO A 1 69 ? -9.674 9.735 3.313 1.00 85.12 69 PRO A O 1
ATOM 543 N N . GLY A 1 70 ? -10.147 9.436 5.499 1.00 90.69 70 GLY A N 1
ATOM 544 C CA . GLY A 1 70 ? -11.579 9.197 5.346 1.00 90.69 70 GLY A CA 1
ATOM 545 C C . GLY A 1 70 ? -12.228 8.808 6.673 1.00 90.69 70 GLY A C 1
ATOM 546 O O . GLY A 1 70 ? -11.541 8.436 7.622 1.00 90.69 70 GLY A O 1
ATOM 547 N N . ASP A 1 71 ? -13.553 8.952 6.766 1.00 90.38 71 ASP A N 1
ATOM 548 C CA . ASP A 1 71 ? -14.284 8.721 8.022 1.00 90.38 71 ASP A CA 1
ATOM 549 C C . ASP A 1 71 ? -14.195 7.250 8.480 1.00 90.38 71 ASP A C 1
ATOM 551 O O . ASP A 1 71 ? -14.062 6.976 9.677 1.00 90.38 71 ASP A O 1
ATOM 555 N N . ASP A 1 72 ? -14.224 6.307 7.532 1.00 89.19 72 ASP A N 1
ATOM 556 C CA . ASP A 1 72 ? -14.115 4.865 7.792 1.00 89.19 72 ASP A CA 1
ATOM 557 C C . ASP A 1 72 ? -12.676 4.469 8.170 1.00 89.19 72 ASP A C 1
ATOM 559 O O . ASP A 1 72 ? -12.449 3.629 9.049 1.00 89.19 72 ASP A O 1
ATOM 563 N N . GLU A 1 73 ? -11.683 5.097 7.543 1.00 88.81 73 GLU A N 1
ATOM 564 C CA . GLU A 1 73 ? -10.268 4.923 7.858 1.00 88.81 73 GLU A CA 1
ATOM 565 C C . GLU A 1 73 ? -9.941 5.484 9.246 1.00 88.81 73 GLU A C 1
ATOM 567 O O . GLU A 1 73 ? -9.304 4.805 10.051 1.00 88.81 73 GLU A O 1
ATOM 572 N N . ASP A 1 74 ? -10.461 6.664 9.585 1.00 87.25 74 ASP A N 1
ATOM 573 C CA . ASP A 1 74 ? -10.340 7.261 10.916 1.00 87.25 74 ASP A CA 1
ATOM 574 C C . ASP A 1 74 ? -10.978 6.377 11.995 1.00 87.25 74 ASP A C 1
ATOM 576 O O . ASP A 1 74 ? -10.429 6.232 13.093 1.00 87.25 74 ASP A O 1
ATOM 580 N N . LEU A 1 75 ? -12.132 5.769 11.701 1.00 87.88 75 LEU A N 1
ATOM 581 C CA . LEU A 1 75 ? -12.755 4.791 12.590 1.00 87.88 75 LEU A CA 1
ATOM 582 C C . LEU A 1 75 ? -11.858 3.559 12.763 1.00 87.88 75 LEU A C 1
ATOM 584 O O . LEU A 1 75 ? -11.579 3.171 13.896 1.00 87.88 75 LEU A O 1
ATOM 588 N N . THR A 1 76 ? -11.331 3.011 11.665 1.00 86.25 76 THR A N 1
ATOM 589 C CA . THR A 1 76 ? -10.407 1.865 11.679 1.00 86.25 76 THR A CA 1
ATOM 590 C C . THR A 1 76 ? -9.156 2.154 12.514 1.00 86.25 76 THR A C 1
ATOM 592 O O . THR A 1 76 ? -8.704 1.304 13.284 1.00 86.25 76 THR A O 1
ATOM 595 N N . LEU A 1 77 ? -8.597 3.363 12.410 1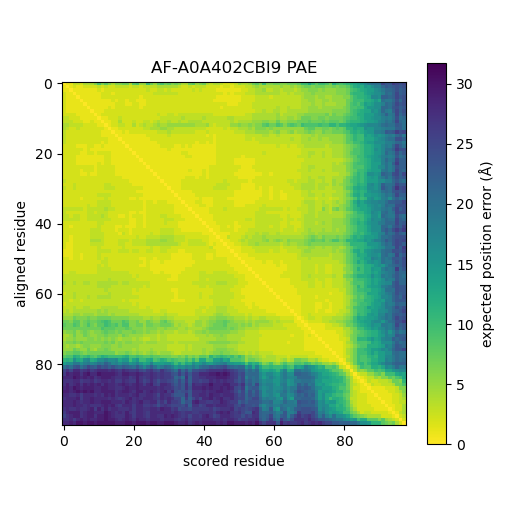.00 83.94 77 LEU A N 1
ATOM 596 C CA . LEU A 1 77 ? -7.445 3.785 13.208 1.00 83.94 77 LEU A CA 1
ATOM 597 C C . LEU A 1 77 ? -7.781 3.881 14.700 1.00 83.94 77 LEU A C 1
ATOM 599 O O . LEU A 1 77 ? -6.980 3.442 15.527 1.00 83.94 77 LEU A O 1
ATOM 603 N N . ARG A 1 78 ? -8.955 4.416 15.060 1.00 82.00 78 ARG A N 1
ATOM 604 C CA . ARG A 1 78 ? -9.414 4.479 16.461 1.00 82.00 78 ARG A CA 1
ATOM 605 C C . ARG A 1 78 ? -9.619 3.083 17.042 1.00 82.00 78 ARG A C 1
ATOM 607 O O . ARG A 1 78 ? -9.084 2.779 18.105 1.00 82.00 78 ARG A O 1
ATOM 614 N N . GLU A 1 79 ? -10.321 2.216 16.321 1.00 82.31 79 GLU A N 1
ATOM 615 C CA . GLU A 1 79 ? -10.556 0.829 16.735 1.00 82.31 79 GLU A CA 1
ATOM 616 C C . GLU A 1 79 ? -9.245 0.044 16.885 1.00 82.31 79 GLU A C 1
ATOM 618 O O . GLU A 1 79 ? -9.085 -0.731 17.830 1.00 82.31 79 GLU A O 1
ATOM 623 N N . GLY A 1 80 ? -8.269 0.290 16.005 1.00 71.06 80 GLY A N 1
ATOM 624 C CA . GLY A 1 80 ? -6.936 -0.309 16.087 1.00 71.06 80 GLY A CA 1
ATOM 625 C C . GLY A 1 80 ? -6.139 0.089 17.338 1.00 71.06 80 GLY A C 1
ATOM 626 O O . GLY A 1 80 ? -5.292 -0.683 17.786 1.00 71.06 80 GLY A O 1
ATOM 627 N N . ILE A 1 81 ? -6.410 1.260 17.926 1.00 66.00 81 ILE A N 1
ATOM 628 C CA . ILE A 1 81 ? -5.778 1.721 19.175 1.00 66.00 81 ILE A CA 1
ATOM 629 C C . ILE A 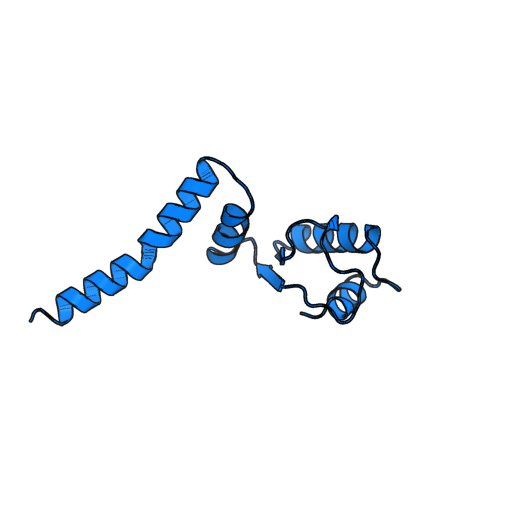1 81 ? -6.460 1.090 20.402 1.00 66.00 81 ILE A C 1
ATOM 631 O O . ILE A 1 81 ? -5.777 0.706 21.357 1.00 66.00 81 ILE A O 1
ATOM 635 N N . ASP A 1 82 ? -7.784 0.932 20.364 1.00 62.03 82 ASP A N 1
ATOM 636 C CA . ASP A 1 82 ? -8.587 0.489 21.512 1.00 62.03 82 ASP A CA 1
ATOM 637 C C . ASP A 1 82 ? -8.758 -1.044 21.622 1.00 62.03 82 ASP A C 1
ATOM 639 O O . ASP A 1 82 ? -9.107 -1.551 22.690 1.00 62.03 82 ASP A O 1
ATOM 643 N N . GLY A 1 83 ? -8.481 -1.806 20.558 1.00 60.34 83 GLY A N 1
ATOM 644 C CA . GLY A 1 83 ? -8.911 -3.208 20.438 1.00 60.34 83 GLY A CA 1
ATOM 645 C C . GLY A 1 83 ? -8.132 -4.277 21.223 1.00 60.34 83 GLY A C 1
ATOM 646 O O . GLY A 1 83 ? -8.728 -5.268 21.634 1.00 60.34 83 GLY A O 1
ATOM 647 N N . GLU A 1 84 ? -6.827 -4.115 21.476 1.00 57.38 84 GLU A N 1
ATOM 648 C CA . GLU A 1 84 ? -6.023 -5.176 22.131 1.00 57.38 84 GLU A CA 1
ATOM 649 C C . GLU A 1 84 ? -5.067 -4.665 23.215 1.00 57.38 84 GLU A C 1
ATOM 651 O O . GLU A 1 84 ? -4.984 -5.255 24.294 1.00 57.38 84 GLU A O 1
ATOM 656 N N . ALA A 1 85 ? -4.377 -3.544 22.993 1.00 54.31 85 ALA A N 1
ATOM 657 C CA . ALA A 1 85 ? -3.433 -3.004 23.973 1.00 54.31 85 ALA A CA 1
ATOM 658 C C . ALA A 1 85 ? -4.144 -2.464 25.226 1.00 54.31 85 ALA A C 1
ATOM 660 O O . ALA A 1 85 ? -3.703 -2.719 26.349 1.00 54.31 85 ALA A O 1
ATOM 661 N N . ALA A 1 86 ? -5.272 -1.770 25.052 1.00 58.59 86 ALA A N 1
ATOM 662 C CA . ALA A 1 86 ? -6.085 -1.258 26.155 1.00 58.59 86 ALA A CA 1
ATOM 663 C C . ALA A 1 86 ? -6.753 -2.392 26.959 1.00 58.59 86 ALA A C 1
ATOM 665 O O . ALA A 1 86 ? -6.801 -2.343 28.194 1.00 58.59 86 ALA A O 1
ATOM 666 N N . GLY A 1 87 ? -7.197 -3.450 26.270 1.00 61.00 87 GLY A N 1
ATOM 667 C CA . GLY A 1 87 ? -7.754 -4.658 26.883 1.00 61.00 87 GLY A CA 1
ATOM 668 C C . GLY A 1 87 ? -6.717 -5.436 27.698 1.00 61.00 87 GLY A C 1
ATOM 669 O O . GLY A 1 87 ? -6.961 -5.759 28.862 1.00 61.00 87 GLY A O 1
ATOM 670 N N . LEU A 1 88 ? -5.526 -5.661 27.135 1.00 59.34 88 LEU A N 1
ATOM 671 C CA . LEU A 1 88 ? -4.419 -6.331 27.822 1.00 59.34 88 LEU A CA 1
ATOM 672 C C . LEU A 1 88 ? -3.910 -5.514 29.024 1.00 59.34 88 LEU A C 1
ATOM 674 O O . LEU A 1 88 ? -3.696 -6.068 30.100 1.00 59.34 88 LEU A O 1
ATOM 678 N N . LEU A 1 89 ? -3.779 -4.188 28.888 1.00 56.06 89 LEU A N 1
ATOM 679 C CA . LEU A 1 89 ? -3.411 -3.293 29.995 1.00 56.06 89 LEU A CA 1
ATOM 680 C C . LEU A 1 89 ? -4.451 -3.297 31.120 1.00 56.06 89 LEU A C 1
ATOM 682 O O . LEU A 1 89 ? -4.078 -3.239 32.292 1.00 56.06 89 LEU A O 1
ATOM 686 N N . SER A 1 90 ? -5.737 -3.392 30.784 1.00 66.88 90 SER A N 1
ATOM 687 C CA . SER A 1 90 ? -6.811 -3.518 31.774 1.00 66.88 90 SER A CA 1
ATOM 688 C C . SER A 1 90 ? -6.738 -4.854 32.521 1.00 66.88 90 SER A C 1
ATOM 690 O O . SER A 1 90 ? -6.855 -4.868 33.745 1.00 66.88 90 SER A O 1
ATOM 692 N N . GLN A 1 91 ? -6.458 -5.960 31.823 1.00 63.84 91 GLN A N 1
ATOM 693 C CA . GLN A 1 91 ? -6.272 -7.277 32.447 1.00 63.84 91 GLN A CA 1
ATOM 694 C C . GLN A 1 91 ? -5.034 -7.323 33.354 1.00 63.84 91 GLN A C 1
ATOM 696 O O . GLN A 1 91 ? -5.121 -7.809 34.478 1.00 63.84 91 GLN A O 1
ATOM 701 N N . ILE A 1 92 ? -3.903 -6.756 32.918 1.00 62.62 92 ILE A N 1
ATOM 702 C CA . ILE A 1 92 ? -2.676 -6.671 33.730 1.00 62.62 92 ILE A CA 1
ATOM 703 C C . ILE A 1 92 ? -2.914 -5.837 34.998 1.00 62.62 92 ILE A C 1
ATOM 705 O O . ILE A 1 92 ? -2.474 -6.222 36.078 1.00 62.62 92 ILE A O 1
ATOM 709 N N . ARG A 1 93 ? -3.633 -4.710 34.898 1.00 61.72 93 ARG A N 1
ATOM 710 C CA . ARG A 1 93 ? -3.971 -3.869 36.062 1.00 61.72 93 ARG A CA 1
ATOM 711 C C . ARG A 1 93 ? -4.907 -4.570 37.044 1.00 61.72 93 ARG A C 1
ATOM 713 O O . ARG A 1 93 ? -4.716 -4.412 38.244 1.00 61.72 93 ARG A O 1
ATOM 720 N N . ALA A 1 94 ? -5.875 -5.343 36.554 1.00 74.31 94 ALA A N 1
ATOM 721 C CA . ALA A 1 94 ? -6.755 -6.144 37.403 1.00 74.31 94 ALA A CA 1
ATOM 722 C C . ALA A 1 94 ? -5.985 -7.235 38.168 1.00 74.31 94 ALA A C 1
ATOM 724 O O . ALA A 1 94 ? -6.308 -7.504 39.316 1.00 74.31 94 ALA A O 1
ATOM 725 N N . LEU A 1 95 ? -4.940 -7.805 37.558 1.00 61.50 95 LEU A N 1
ATOM 726 C CA . LEU A 1 95 ? -4.104 -8.844 38.167 1.00 61.50 95 LEU A CA 1
ATOM 727 C C . LEU A 1 95 ? -3.142 -8.323 39.255 1.00 61.50 95 LEU A C 1
ATOM 729 O O . LEU A 1 95 ? -2.698 -9.101 40.087 1.00 61.50 95 LEU A O 1
ATOM 733 N N . ILE A 1 96 ? -2.766 -7.038 39.210 1.00 63.62 96 ILE A N 1
ATOM 734 C CA . ILE A 1 96 ? -1.821 -6.396 40.153 1.00 63.62 96 ILE A CA 1
ATOM 735 C C . ILE A 1 96 ? -2.554 -5.714 41.325 1.00 63.62 96 ILE A C 1
ATOM 737 O O . ILE A 1 96 ? -1.937 -5.369 42.330 1.00 63.62 96 ILE A O 1
ATOM 741 N N . ALA A 1 97 ? -3.860 -5.474 41.193 1.00 57.16 97 ALA A N 1
ATOM 742 C CA . ALA A 1 97 ? -4.685 -4.840 42.222 1.00 57.16 97 ALA A CA 1
ATOM 743 C C . ALA A 1 97 ? -5.215 -5.822 43.294 1.00 57.16 97 ALA A C 1
ATOM 745 O O . ALA A 1 97 ? -6.027 -5.415 44.126 1.00 57.16 97 ALA A O 1
ATOM 746 N N . GLU A 1 98 ? -4.752 -7.075 43.273 1.00 45.38 98 GLU A N 1
ATOM 747 C CA . GLU A 1 98 ? -4.944 -8.118 44.294 1.00 45.38 98 GLU A CA 1
ATOM 748 C C . GLU A 1 98 ? -3.596 -8.437 44.964 1.00 45.38 98 GLU A C 1
ATOM 750 O O . GLU A 1 98 ? -3.587 -8.652 46.198 1.00 45.38 98 GLU A O 1
#

Secondary structure (DSSP, 8-state):
-BHHHHHHHHT-SS--HHHHHHHHHHHHTTTEEEESSSTTTS-SSTTSB-EEEETTSHHHHHHHHHHS-SHHHHHHHHHHHHTTHHHHHHHHHHHH--

Mean predicted aligned error: 7.81 Å

Solvent-accessible surface area (backbone atoms only — not comparable to full-atom values): 5477 Å² total; per-residue (Å²): 85,45,35,44,58,55,32,54,75,70,69,48,96,64,61,40,61,70,48,32,42,54,47,50,51,59,33,46,78,70,44,27,43,51,40,57,79,48,39,84,67,40,69,57,49,52,85,40,76,33,49,72,46,52,39,77,40,74,69,25,45,45,57,51,29,74,74,40,92,49,74,69,26,52,47,48,49,52,49,68,59,56,68,50,63,52,52,51,52,50,52,54,51,59,68,69,75,112

Sequence (98 aa):
MKASQLREAQGAGRLTQRINEEISEALRRRGLGHVPFYSEDMPTSQYEQVRVYDATSALGKIIEAAHTPGDDEDLTLREGIDGEAAGLLSQIRALIAE

Radius of gyration: 18.12 Å; Cα contacts (8 Å, |Δi|>4): 114; chains: 1; bounding box: 34×20×61 Å